Protein AF-A0A7W3XZK2-F1 (afdb_monomer_lite)

Radius of gyration: 24.58 Å; chains: 1; bounding box: 47×80×50 Å

Organism: NCBI:txid1485586

Secondary structure (DSSP, 8-state):
-------------TT-------------------------PPPP------PPBPTTSPBPPHHHHHHHHHHHHHHH-EEEEEEEEEEEETTEEEEEEEEEEEETTTTEEEEEEE--

Foldseek 3Di:
DDDDDDPPPPPDPPPPDDDDDDDDDPPDDDDDDDDDDDDDDPDPPPPPDDQDADPVRHHDDPVRSVVVVLVVLQVVFKDKDKDWDWDDDPHDIWIKIWIWMAGSVVRDIDIDIDTD

Sequence (116 aa):
MAERGAGRGTAGPVAMAMVALIAAGTVSACSPASGGTLPSAPAPVAAVPSGPVGPDGVPLGPVERLLRAADVLAGAGTSRVRTAVETASGGTRVVITGEGVFDHGAGVGELELTVP

Structure (mmCIF, N/CA/C/O backbone):
data_AF-A0A7W3XZK2-F1
#
_entry.id   AF-A0A7W3XZK2-F1
#
loop_
_atom_site.group_PDB
_atom_site.id
_atom_site.type_symbol
_atom_site.label_atom_id
_atom_site.label_alt_id
_atom_site.label_comp_id
_atom_site.label_asym_id
_atom_site.label_entity_id
_atom_site.label_seq_id
_atom_site.pdbx_PDB_ins_code
_atom_site.Cartn_x
_atom_site.Cartn_y
_atom_site.Cartn_z
_atom_site.occupancy
_atom_site.B_iso_or_equiv
_atom_site.auth_seq_id
_atom_site.auth_comp_id
_atom_site.auth_asym_id
_atom_site.auth_atom_id
_atom_site.pdbx_PDB_model_num
ATOM 1 N N . MET A 1 1 ? 12.626 51.865 -22.452 1.00 40.16 1 MET A N 1
ATOM 2 C CA . MET A 1 1 ? 12.772 51.746 -20.986 1.00 40.16 1 MET A CA 1
ATOM 3 C C . MET A 1 1 ? 12.056 50.456 -20.601 1.00 40.16 1 MET A C 1
ATOM 5 O O . MET A 1 1 ? 10.855 50.400 -20.795 1.00 40.16 1 MET A O 1
ATOM 9 N N . ALA A 1 2 ? 12.773 49.325 -20.553 1.00 45.16 2 ALA A N 1
ATOM 10 C CA . ALA A 1 2 ? 13.464 48.787 -19.360 1.00 45.16 2 ALA A CA 1
ATOM 11 C C . ALA A 1 2 ? 12.421 48.060 -18.463 1.00 45.16 2 ALA A C 1
ATOM 13 O O . ALA A 1 2 ? 11.431 48.680 -18.118 1.00 45.16 2 ALA A O 1
ATOM 14 N N . GLU A 1 3 ? 12.479 46.766 -18.118 1.00 44.34 3 GLU A N 1
ATOM 15 C CA . GLU A 1 3 ? 13.570 45.782 -18.087 1.00 44.34 3 GLU A CA 1
ATOM 16 C C . GLU A 1 3 ? 13.037 44.336 -18.221 1.00 44.34 3 GLU A C 1
ATOM 18 O O . GLU A 1 3 ? 11.942 44.008 -17.765 1.00 44.34 3 GLU A O 1
ATOM 23 N N . ARG A 1 4 ? 13.846 43.454 -18.826 1.00 46.59 4 ARG A N 1
ATOM 24 C CA . ARG A 1 4 ? 13.714 41.991 -18.741 1.00 46.59 4 ARG A CA 1
ATOM 25 C C . ARG A 1 4 ? 14.474 41.515 -17.500 1.00 46.59 4 ARG A C 1
ATOM 27 O O . ARG A 1 4 ? 15.699 41.582 -17.484 1.00 46.59 4 ARG A O 1
ATOM 34 N N . GLY A 1 5 ? 13.768 40.985 -16.505 1.00 44.56 5 GLY A N 1
ATOM 35 C CA . GLY A 1 5 ? 14.368 40.299 -15.358 1.00 44.56 5 GLY A CA 1
ATOM 36 C C . GLY A 1 5 ? 14.638 38.828 -15.670 1.00 44.56 5 GLY A C 1
ATOM 37 O O . GLY A 1 5 ? 13.764 37.981 -15.513 1.00 44.56 5 GLY A O 1
ATOM 38 N N . ALA A 1 6 ? 15.849 38.525 -16.137 1.00 48.53 6 ALA A N 1
ATOM 39 C CA . ALA A 1 6 ? 16.349 37.167 -16.312 1.00 48.53 6 ALA A CA 1
ATOM 40 C C . ALA A 1 6 ? 16.820 36.600 -14.959 1.00 48.53 6 ALA A C 1
ATOM 42 O O . ALA A 1 6 ? 17.922 36.894 -14.503 1.00 48.53 6 ALA A O 1
ATOM 43 N N . GLY A 1 7 ? 15.993 35.769 -14.323 1.00 41.78 7 GLY A N 1
ATOM 44 C CA . GLY A 1 7 ? 16.369 34.999 -13.136 1.00 41.78 7 GLY A CA 1
ATOM 45 C C . GLY A 1 7 ? 17.217 33.784 -13.508 1.00 41.78 7 GLY A C 1
ATOM 46 O O . GLY A 1 7 ? 16.703 32.677 -13.640 1.00 41.78 7 GLY A O 1
ATOM 47 N N . ARG A 1 8 ? 18.524 33.982 -13.699 1.00 48.78 8 ARG A N 1
ATOM 48 C CA . ARG A 1 8 ? 19.509 32.895 -13.793 1.00 48.78 8 ARG A CA 1
ATOM 49 C C . ARG A 1 8 ? 19.810 32.405 -12.374 1.00 48.78 8 ARG A C 1
ATOM 51 O O . ARG A 1 8 ? 20.649 32.972 -11.683 1.00 48.78 8 ARG A O 1
ATOM 58 N N . GLY A 1 9 ? 19.103 31.365 -11.937 1.00 43.78 9 GLY A N 1
ATOM 59 C CA . GLY A 1 9 ? 19.455 30.613 -10.735 1.00 43.78 9 GLY A CA 1
ATOM 60 C C . GLY A 1 9 ? 20.749 29.846 -10.982 1.00 43.78 9 GLY A C 1
ATOM 61 O O . GLY A 1 9 ? 20.745 28.783 -11.597 1.00 43.78 9 GLY A O 1
ATOM 62 N N . THR A 1 10 ? 21.871 30.416 -10.560 1.00 45.44 10 THR A N 1
ATOM 63 C CA . THR A 1 10 ? 23.168 29.745 -10.523 1.00 45.44 10 THR A CA 1
ATOM 64 C C . THR A 1 10 ? 23.113 28.630 -9.485 1.00 45.44 10 THR A C 1
ATOM 66 O O . THR A 1 10 ? 23.088 28.896 -8.284 1.00 45.44 10 THR A O 1
ATOM 69 N N . ALA A 1 11 ? 23.086 27.383 -9.956 1.00 42.88 11 ALA A N 1
ATOM 70 C CA . ALA A 1 11 ? 23.339 26.205 -9.140 1.00 42.88 11 ALA A CA 1
ATOM 71 C C . ALA A 1 11 ? 24.770 26.298 -8.586 1.00 42.88 11 ALA A C 1
ATOM 73 O O . ALA A 1 11 ? 25.748 26.103 -9.308 1.00 42.88 11 ALA A O 1
ATOM 74 N N . GLY A 1 12 ? 24.887 26.690 -7.318 1.00 33.09 12 GLY A N 1
ATOM 75 C CA . GLY A 1 12 ? 26.158 26.711 -6.606 1.00 33.09 12 GLY A CA 1
ATOM 76 C C . GLY A 1 12 ? 26.639 25.283 -6.313 1.00 33.09 12 GLY A C 1
ATOM 77 O O . GLY A 1 12 ? 25.82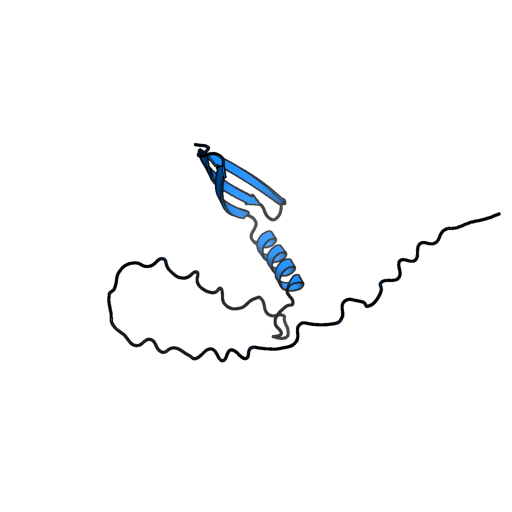2 24.441 -5.940 1.00 33.09 12 GLY A O 1
ATOM 78 N N . PRO A 1 13 ? 27.950 24.995 -6.415 1.00 43.94 13 PRO A N 1
ATOM 79 C CA . PRO A 1 13 ? 28.531 23.667 -6.195 1.00 43.94 13 PRO A CA 1
ATOM 80 C C . PRO A 1 13 ? 28.736 23.347 -4.700 1.00 43.94 13 PRO A C 1
ATOM 82 O O . PRO A 1 13 ? 29.678 22.655 -4.319 1.00 43.94 13 PRO A O 1
ATOM 85 N N . VAL A 1 14 ? 27.867 23.855 -3.822 1.00 41.56 14 VAL A N 1
ATOM 86 C CA . VAL A 1 14 ? 28.029 23.771 -2.361 1.00 41.56 14 VAL A CA 1
ATOM 87 C C . VAL A 1 14 ? 27.203 22.617 -1.795 1.00 41.56 14 VAL A C 1
ATOM 89 O O . VAL A 1 14 ? 26.284 22.808 -1.012 1.00 41.56 14 VAL A O 1
ATOM 92 N N . ALA A 1 15 ? 27.508 21.400 -2.224 1.00 40.28 15 ALA A N 1
ATOM 93 C CA . ALA A 1 15 ? 27.153 20.187 -1.482 1.00 40.28 15 ALA A CA 1
ATOM 94 C C . ALA A 1 15 ? 28.139 19.060 -1.819 1.00 40.28 15 ALA A C 1
ATOM 96 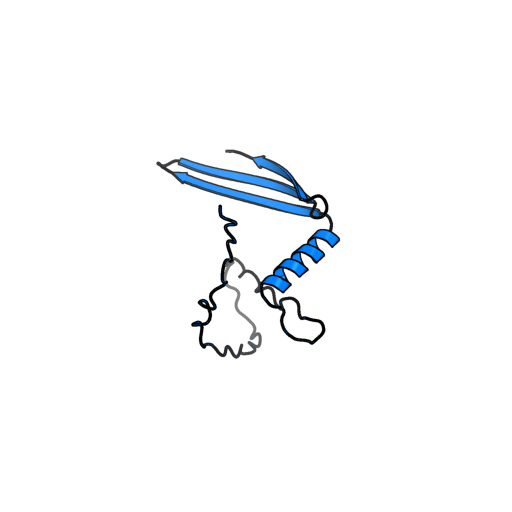O O . ALA A 1 15 ? 27.771 17.899 -1.962 1.00 40.28 15 ALA A O 1
ATOM 97 N N . MET A 1 16 ? 29.411 19.420 -1.995 1.00 40.94 16 MET A N 1
ATOM 98 C CA . MET A 1 16 ? 30.512 18.474 -2.092 1.00 40.94 16 MET A CA 1
ATOM 99 C C . MET A 1 16 ? 31.359 18.622 -0.828 1.00 40.94 16 MET A C 1
ATOM 101 O O . MET A 1 16 ? 32.267 19.443 -0.797 1.00 40.94 16 MET A O 1
ATOM 105 N N . ALA A 1 17 ? 31.017 17.895 0.237 1.00 40.72 17 ALA A N 1
ATOM 106 C CA . ALA A 1 17 ? 31.943 17.517 1.310 1.00 40.72 17 ALA A CA 1
ATOM 107 C C . ALA A 1 17 ? 31.227 16.698 2.391 1.00 40.72 17 ALA A C 1
ATOM 109 O O . ALA A 1 17 ? 30.127 17.044 2.804 1.00 40.72 17 ALA A O 1
ATOM 110 N N . MET A 1 18 ? 31.942 15.695 2.908 1.00 40.53 18 MET A N 1
ATOM 111 C CA . MET A 1 18 ? 31.689 14.955 4.152 1.00 40.53 18 MET A CA 1
ATOM 112 C C . MET A 1 18 ? 30.573 13.903 4.135 1.00 40.53 18 MET A C 1
ATOM 114 O O . MET A 1 18 ? 29.514 14.122 4.700 1.00 40.53 18 MET A O 1
ATOM 118 N N . VAL A 1 19 ? 30.889 12.697 3.645 1.00 40.84 19 VAL A N 1
ATOM 119 C CA . VAL A 1 19 ? 30.950 11.515 4.533 1.00 40.84 19 VAL A CA 1
ATOM 120 C C . VAL A 1 19 ? 32.115 10.645 4.062 1.00 40.84 19 VAL A C 1
ATOM 122 O O . VAL A 1 19 ? 32.002 9.837 3.142 1.00 40.84 19 VAL A O 1
ATOM 125 N N . ALA A 1 20 ? 33.272 10.884 4.670 1.00 41.25 20 ALA A N 1
ATOM 126 C CA . ALA A 1 20 ? 34.429 10.022 4.563 1.00 41.25 20 ALA A CA 1
ATOM 127 C C . ALA A 1 20 ? 34.288 8.865 5.563 1.00 41.25 20 ALA A C 1
ATOM 129 O O . ALA A 1 20 ? 34.122 9.110 6.750 1.00 41.25 20 ALA A O 1
ATOM 130 N N . LEU A 1 21 ? 34.449 7.650 5.032 1.00 47.00 21 LEU A N 1
ATOM 131 C CA . LEU A 1 21 ? 35.203 6.531 5.607 1.00 47.00 21 LEU A CA 1
ATOM 132 C C . LEU A 1 21 ? 34.698 5.855 6.903 1.00 47.00 21 LEU A C 1
ATOM 134 O O . LEU A 1 21 ? 34.326 6.493 7.877 1.00 47.00 21 LEU A O 1
ATOM 138 N N . ILE A 1 22 ? 34.910 4.529 6.918 1.00 49.91 22 ILE A N 1
ATOM 139 C CA . ILE A 1 22 ? 34.743 3.532 7.996 1.00 49.91 22 ILE A CA 1
ATOM 140 C C . ILE A 1 22 ? 33.340 2.885 7.937 1.00 49.91 22 ILE A C 1
ATOM 142 O O . ILE A 1 22 ? 32.337 3.530 8.184 1.00 49.91 22 ILE A O 1
ATOM 146 N N . ALA A 1 23 ? 33.168 1.621 7.544 1.00 42.41 23 ALA A N 1
ATOM 147 C CA . ALA A 1 23 ? 33.899 0.455 8.020 1.00 42.41 23 ALA A CA 1
ATOM 148 C C . ALA A 1 23 ? 34.085 -0.619 6.934 1.00 42.41 23 ALA A C 1
ATOM 150 O O . ALA A 1 23 ? 33.146 -1.011 6.242 1.00 42.41 23 ALA A O 1
ATOM 151 N N . ALA A 1 24 ? 35.303 -1.156 6.860 1.00 50.06 24 ALA A N 1
ATOM 152 C CA . ALA A 1 24 ? 35.549 -2.480 6.314 1.00 50.06 24 ALA A CA 1
ATOM 153 C C . ALA A 1 24 ? 34.839 -3.510 7.209 1.00 50.06 24 ALA A C 1
ATOM 155 O O . ALA A 1 24 ? 35.315 -3.838 8.293 1.00 50.06 24 ALA A O 1
ATOM 156 N N . GLY A 1 25 ? 33.676 -3.985 6.773 1.00 44.25 25 GLY A N 1
ATOM 157 C CA . GLY A 1 25 ? 33.011 -5.141 7.358 1.00 44.25 25 GLY 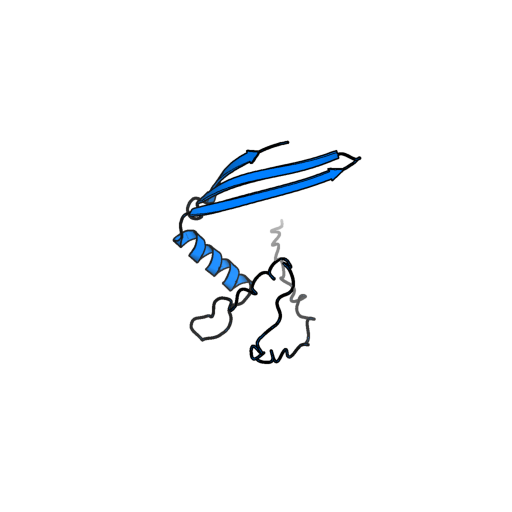A CA 1
ATOM 158 C C . GLY A 1 25 ? 33.390 -6.388 6.574 1.00 44.25 25 GLY A C 1
ATOM 159 O O . GLY A 1 25 ? 32.674 -6.772 5.655 1.00 44.25 25 GLY A O 1
ATOM 160 N N . THR A 1 26 ? 34.510 -7.030 6.910 1.00 53.03 26 THR A N 1
ATOM 161 C CA . THR A 1 26 ? 34.726 -8.428 6.518 1.00 53.03 26 THR A CA 1
ATOM 162 C C . THR A 1 26 ? 33.716 -9.268 7.287 1.00 53.03 26 THR A C 1
ATOM 164 O O . THR A 1 26 ? 33.942 -9.610 8.448 1.00 53.03 26 THR A O 1
ATOM 167 N N . VAL A 1 27 ? 32.565 -9.550 6.674 1.00 54.78 27 VAL A N 1
ATOM 168 C CA . VAL A 1 27 ? 31.590 -10.486 7.236 1.00 54.78 27 VAL A CA 1
ATOM 169 C C . VAL A 1 27 ? 32.166 -11.892 7.163 1.00 54.78 27 VAL A C 1
ATOM 171 O O . VAL A 1 27 ? 32.134 -12.580 6.147 1.00 54.78 27 VAL A O 1
ATOM 174 N N . SER A 1 28 ? 32.764 -12.241 8.297 1.00 58.66 28 SER A N 1
ATOM 175 C CA . SER A 1 28 ? 33.121 -13.569 8.761 1.00 58.66 28 SER A CA 1
ATOM 176 C C . SER A 1 28 ? 32.033 -14.583 8.404 1.00 58.66 28 SER A C 1
ATOM 178 O O . SER A 1 28 ? 30.875 -14.439 8.801 1.00 58.66 28 SER A O 1
ATOM 180 N N . ALA A 1 29 ? 32.413 -15.609 7.646 1.00 49.34 29 ALA A N 1
ATOM 181 C CA . ALA A 1 29 ? 31.590 -16.778 7.398 1.00 49.34 29 ALA A CA 1
ATOM 182 C C . ALA A 1 29 ? 31.389 -17.534 8.723 1.00 49.34 29 ALA A C 1
ATOM 184 O O . ALA A 1 29 ? 32.290 -18.224 9.197 1.00 49.34 29 ALA A O 1
ATOM 185 N N . CYS A 1 30 ? 30.216 -17.397 9.343 1.00 48.81 30 CYS A N 1
ATOM 186 C CA . CYS A 1 30 ? 29.837 -18.255 10.460 1.00 48.81 30 CYS A CA 1
ATOM 187 C C . CYS A 1 30 ? 29.398 -19.620 9.923 1.00 48.81 30 CYS A C 1
ATOM 189 O O . CYS A 1 30 ? 28.299 -19.776 9.391 1.00 48.81 30 CYS A O 1
ATOM 191 N N . SER A 1 31 ? 30.268 -20.613 10.090 1.00 57.97 31 SER A N 1
ATOM 192 C CA . S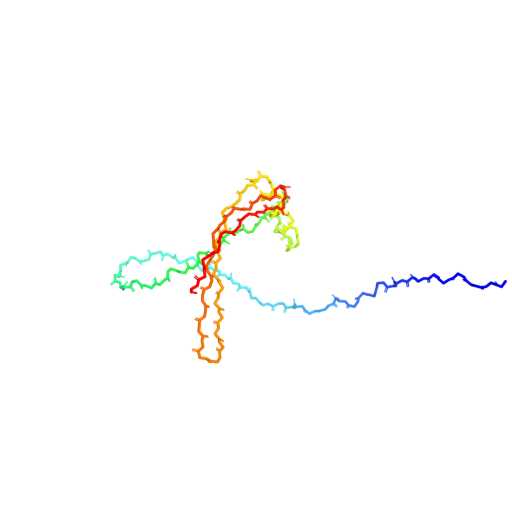ER A 1 31 ? 29.918 -22.032 10.056 1.00 57.97 31 SER A CA 1
ATOM 193 C C . SER A 1 31 ? 28.807 -22.326 11.076 1.00 57.97 31 SER A C 1
ATOM 195 O O . SER A 1 31 ? 28.935 -21.902 12.228 1.00 57.97 31 SER A O 1
ATOM 197 N N . PRO A 1 32 ? 27.741 -23.071 10.730 1.00 57.47 32 PRO A N 1
ATOM 198 C CA . PRO A 1 32 ? 26.777 -23.513 11.727 1.00 57.47 32 PRO A CA 1
ATOM 199 C C . PRO A 1 32 ? 27.380 -24.673 12.529 1.00 57.47 32 PRO A C 1
ATOM 201 O O . PRO A 1 32 ? 27.472 -25.800 12.046 1.00 57.47 32 PRO A O 1
ATOM 204 N N . ALA A 1 33 ? 27.807 -24.391 13.761 1.00 50.50 33 ALA A N 1
ATOM 205 C CA . ALA A 1 33 ? 28.027 -25.417 14.772 1.00 50.50 33 ALA A CA 1
ATOM 206 C C . ALA A 1 33 ? 26.689 -25.728 15.459 1.00 50.50 33 ALA A C 1
ATOM 208 O O . ALA A 1 33 ? 25.993 -24.845 15.957 1.00 50.50 33 ALA A O 1
ATOM 209 N N . SER A 1 34 ? 26.327 -27.002 15.417 1.00 52.78 34 SER A N 1
ATOM 210 C CA . SER A 1 34 ? 25.080 -27.595 15.880 1.00 52.78 34 SER A CA 1
ATOM 211 C C . SER A 1 34 ? 24.849 -27.478 17.394 1.00 52.78 34 SER A C 1
ATOM 213 O O . SER A 1 34 ? 25.768 -27.695 18.177 1.00 52.78 34 SER A O 1
ATOM 215 N N . GLY A 1 35 ? 23.578 -27.329 17.786 1.00 48.28 35 GLY A N 1
ATOM 216 C CA . GLY A 1 35 ? 23.038 -27.922 19.018 1.00 48.28 35 GLY A CA 1
ATOM 217 C C . GLY A 1 35 ? 22.779 -26.969 20.189 1.00 48.28 35 GLY A C 1
ATOM 218 O O . GLY A 1 35 ? 23.689 -26.621 20.931 1.00 48.28 35 GLY A O 1
ATOM 219 N N . GLY A 1 36 ? 21.503 -26.648 20.424 1.00 40.22 36 GLY A N 1
ATOM 220 C CA . GLY A 1 36 ? 21.041 -26.045 21.678 1.00 40.22 36 GLY A CA 1
ATOM 221 C C . GLY A 1 36 ? 19.640 -25.448 21.562 1.00 40.22 36 GLY A C 1
ATOM 222 O O . GLY A 1 36 ? 19.478 -24.323 21.106 1.00 40.22 36 GLY A O 1
ATOM 223 N N . THR A 1 37 ? 18.613 -26.198 21.960 1.00 54.38 37 THR A N 1
ATOM 224 C CA . THR A 1 37 ? 17.222 -25.727 22.052 1.00 54.38 37 THR A CA 1
ATOM 225 C C . THR A 1 37 ? 17.049 -24.756 23.221 1.00 54.38 37 THR A C 1
ATOM 227 O O . THR A 1 37 ? 17.108 -25.176 24.375 1.00 54.38 37 THR A O 1
ATOM 230 N N . LEU A 1 38 ? 16.776 -23.483 22.923 1.00 49.38 38 LEU A N 1
ATOM 231 C CA . LEU A 1 38 ? 16.274 -22.481 23.871 1.00 49.38 38 LEU A CA 1
ATOM 232 C C . LEU A 1 38 ? 15.145 -21.648 23.218 1.00 49.38 38 LEU A C 1
ATOM 234 O O . LEU A 1 38 ? 15.060 -21.590 21.990 1.00 49.38 38 LEU A O 1
ATOM 238 N N . PRO A 1 39 ? 14.223 -21.082 24.020 1.00 53.38 39 PRO A N 1
ATOM 239 C CA . PRO A 1 39 ? 12.867 -20.749 23.585 1.00 53.38 39 PRO A CA 1
ATOM 240 C C . PRO A 1 39 ? 12.758 -19.468 22.741 1.00 53.38 39 PRO A C 1
ATOM 242 O O . PRO A 1 39 ? 13.276 -18.420 23.106 1.00 53.38 39 PRO A O 1
ATOM 245 N N . SER A 1 40 ? 12.012 -19.591 21.635 1.00 58.56 40 SER A N 1
ATOM 246 C CA . SER A 1 40 ? 11.207 -18.578 20.925 1.00 58.56 40 SER A CA 1
ATOM 247 C C . SER A 1 40 ? 11.536 -17.094 21.197 1.00 58.56 40 SER A C 1
ATOM 249 O O . SER A 1 40 ? 10.755 -16.382 21.832 1.00 58.56 40 SER A O 1
ATOM 251 N N . ALA A 1 41 ? 12.641 -16.601 20.639 1.00 60.44 41 ALA A N 1
ATOM 252 C CA . ALA A 1 41 ? 12.841 -15.171 20.387 1.00 60.44 41 ALA A CA 1
ATOM 253 C C . ALA A 1 41 ? 12.254 -14.799 19.006 1.00 60.44 41 ALA A C 1
ATOM 255 O O . ALA A 1 41 ? 12.311 -15.632 18.095 1.00 60.44 41 ALA A O 1
ATOM 256 N N . PRO A 1 42 ? 11.689 -13.587 18.812 1.00 55.22 42 PRO A N 1
ATOM 257 C CA . PRO A 1 42 ? 11.195 -13.161 17.505 1.00 55.22 42 PRO A CA 1
ATOM 258 C C . PRO A 1 42 ? 12.345 -13.182 16.493 1.00 55.22 42 PRO A C 1
ATOM 260 O O . PRO A 1 42 ? 13.432 -12.667 16.759 1.00 55.22 42 PRO A O 1
ATOM 263 N N . ALA A 1 43 ? 12.108 -13.832 15.352 1.00 53.59 43 ALA A N 1
ATOM 264 C CA . ALA A 1 43 ? 13.109 -14.016 14.311 1.00 53.59 43 ALA A CA 1
ATOM 265 C C . ALA A 1 43 ? 13.700 -12.660 13.875 1.00 53.59 43 ALA A C 1
ATOM 267 O O . ALA A 1 43 ? 12.936 -11.713 13.661 1.00 53.59 43 ALA A O 1
ATOM 268 N N . PRO A 1 44 ? 15.032 -12.539 13.717 1.00 48.97 44 PRO A N 1
ATOM 269 C CA . PRO A 1 44 ? 15.610 -11.348 13.118 1.00 48.97 44 PRO A CA 1
ATOM 270 C C . PRO A 1 44 ? 15.055 -11.216 11.698 1.00 48.97 44 PRO A C 1
ATOM 272 O O . PRO A 1 44 ? 15.068 -12.183 10.932 1.00 48.97 44 PRO A O 1
ATOM 275 N N . VAL A 1 45 ? 14.554 -10.026 11.354 1.00 54.22 45 VAL A N 1
ATOM 276 C CA . VAL A 1 45 ? 14.234 -9.660 9.968 1.00 54.22 45 VAL A CA 1
ATOM 277 C C . VAL A 1 45 ? 15.446 -10.017 9.119 1.00 54.22 45 VAL A C 1
ATOM 279 O O . VAL A 1 45 ? 16.529 -9.461 9.314 1.00 54.22 45 VAL A O 1
ATOM 282 N N . ALA A 1 46 ? 15.278 -11.007 8.243 1.00 48.94 46 ALA A N 1
ATOM 283 C CA . ALA A 1 46 ? 16.325 -11.448 7.343 1.00 48.94 46 ALA A CA 1
ATOM 284 C C . ALA A 1 46 ? 16.839 -10.221 6.586 1.00 48.94 46 ALA A C 1
ATOM 286 O O . ALA A 1 46 ? 16.063 -9.520 5.933 1.00 48.94 46 ALA A O 1
ATOM 287 N N . ALA A 1 47 ? 18.136 -9.937 6.711 1.00 51.69 47 ALA A N 1
ATOM 288 C CA . ALA A 1 47 ? 18.788 -8.936 5.888 1.00 51.69 47 ALA A CA 1
ATOM 289 C C . ALA A 1 47 ? 18.539 -9.328 4.429 1.00 51.69 47 ALA A C 1
ATOM 291 O O . ALA A 1 47 ? 19.031 -10.366 3.993 1.00 51.69 47 ALA A O 1
ATOM 292 N N . VAL A 1 48 ? 17.729 -8.548 3.709 1.00 54.09 48 VAL A N 1
ATOM 293 C CA . VAL A 1 48 ? 17.456 -8.778 2.287 1.00 54.09 48 VAL A CA 1
ATOM 294 C C . VAL A 1 48 ? 18.797 -8.648 1.563 1.00 54.09 48 VAL A C 1
ATOM 296 O O . VAL A 1 48 ? 19.345 -7.540 1.529 1.00 54.09 48 VAL A O 1
ATOM 299 N N . PRO A 1 49 ? 19.393 -9.739 1.047 1.00 54.84 49 PRO A N 1
ATOM 300 C CA . PRO A 1 49 ? 20.696 -9.635 0.431 1.00 54.84 49 PRO A CA 1
ATOM 301 C C . PRO A 1 49 ? 20.541 -9.143 -1.008 1.00 54.84 49 PRO A C 1
ATOM 303 O O . PRO A 1 49 ? 19.627 -9.536 -1.730 1.00 54.84 49 PRO A O 1
ATOM 306 N N . SER A 1 50 ? 21.506 -8.311 -1.396 1.00 62.09 50 SER A N 1
ATOM 307 C CA . SER A 1 50 ? 21.814 -7.862 -2.756 1.00 62.09 50 SER A CA 1
ATOM 308 C C . SER A 1 50 ? 20.765 -6.962 -3.410 1.00 62.09 50 SER A C 1
ATOM 310 O O . SER A 1 50 ? 19.857 -7.397 -4.113 1.00 62.09 50 SER A O 1
ATOM 312 N N . GLY A 1 51 ? 20.963 -5.651 -3.228 1.00 64.88 51 GLY A N 1
ATOM 313 C CA . GLY A 1 51 ? 20.322 -4.637 -4.061 1.00 64.88 51 GLY A CA 1
ATOM 314 C C . GLY A 1 51 ? 20.644 -4.852 -5.547 1.00 64.88 51 GLY A C 1
ATOM 315 O O . GLY A 1 51 ? 21.642 -5.498 -5.879 1.00 64.88 51 GLY A O 1
ATOM 316 N N . PRO A 1 52 ? 19.810 -4.327 -6.456 1.00 69.12 52 PRO A N 1
ATOM 317 C CA . PRO A 1 52 ? 19.965 -4.602 -7.870 1.00 69.12 52 PRO A CA 1
ATOM 318 C C . PRO A 1 52 ? 21.325 -4.117 -8.375 1.00 69.12 52 PRO A C 1
ATOM 320 O O . PRO A 1 52 ? 21.767 -3.004 -8.080 1.00 69.12 52 PRO A O 1
ATOM 323 N N . VAL A 1 53 ? 21.979 -4.989 -9.135 1.00 74.56 53 VAL A N 1
ATOM 324 C CA . VAL A 1 53 ? 23.261 -4.723 -9.779 1.00 74.56 53 VAL A CA 1
ATOM 325 C C . VAL A 1 53 ? 22.984 -4.216 -11.194 1.00 74.56 53 VAL A C 1
ATOM 327 O O . VAL A 1 53 ? 22.042 -4.661 -11.865 1.00 74.56 53 VAL A O 1
ATOM 330 N N . GLY A 1 54 ? 23.746 -3.212 -11.617 1.00 77.12 54 GLY A N 1
ATOM 331 C CA . GLY A 1 54 ? 23.711 -2.712 -12.982 1.00 77.12 54 GLY A CA 1
ATOM 332 C C . GLY A 1 54 ? 24.186 -3.771 -13.985 1.00 77.12 54 GLY A C 1
ATOM 333 O O . GLY A 1 54 ? 24.735 -4.801 -13.590 1.00 77.12 54 GLY A O 1
ATOM 334 N N . PRO A 1 55 ? 24.001 -3.530 -15.290 1.00 74.75 55 PRO A N 1
ATOM 335 C CA . PRO A 1 55 ? 24.480 -4.445 -16.331 1.00 74.75 55 PRO A CA 1
ATOM 336 C C . PRO A 1 55 ? 26.001 -4.674 -16.265 1.00 74.75 55 PRO A C 1
ATOM 338 O O . PRO A 1 55 ? 26.474 -5.738 -16.648 1.00 74.75 55 PRO A O 1
ATOM 341 N N . ASP A 1 56 ? 26.745 -3.720 -15.699 1.00 79.56 56 ASP A N 1
ATOM 342 C CA . ASP A 1 56 ? 28.208 -3.746 -15.593 1.00 79.56 56 ASP A CA 1
ATOM 343 C C . ASP A 1 56 ? 28.727 -4.404 -14.303 1.00 79.56 56 ASP A C 1
ATOM 345 O O . ASP A 1 56 ? 29.904 -4.289 -13.965 1.00 79.56 56 ASP A O 1
ATOM 349 N N . GLY A 1 57 ? 27.858 -5.047 -13.516 1.00 79.44 57 GLY A N 1
ATOM 350 C CA . GLY A 1 57 ? 28.257 -5.651 -12.239 1.00 79.44 57 GLY A CA 1
ATOM 351 C C . GLY A 1 57 ? 28.456 -4.642 -11.097 1.00 79.44 57 GLY A C 1
ATOM 352 O O . GLY A 1 57 ? 28.753 -5.035 -9.969 1.00 79.44 57 GLY A O 1
ATOM 353 N N . VAL A 1 58 ? 28.263 -3.347 -11.361 1.00 81.75 58 VAL A N 1
ATOM 354 C CA . VAL A 1 58 ? 28.378 -2.273 -10.367 1.00 81.75 58 VAL A CA 1
ATOM 355 C C . VAL A 1 58 ? 27.064 -2.132 -9.585 1.00 81.75 58 VAL A C 1
ATOM 357 O O . VAL A 1 58 ? 25.988 -2.138 -10.194 1.00 81.75 58 VAL A O 1
ATOM 360 N N . PRO A 1 59 ? 27.102 -1.998 -8.245 1.00 82.44 59 PRO A N 1
ATOM 361 C CA . PRO A 1 59 ? 25.910 -1.719 -7.454 1.00 82.44 59 PRO A CA 1
ATOM 362 C C . PRO A 1 59 ? 25.239 -0.420 -7.897 1.00 82.44 59 PRO A C 1
ATOM 364 O O . PRO A 1 59 ? 25.895 0.615 -7.997 1.00 82.44 59 PRO A O 1
ATOM 367 N N .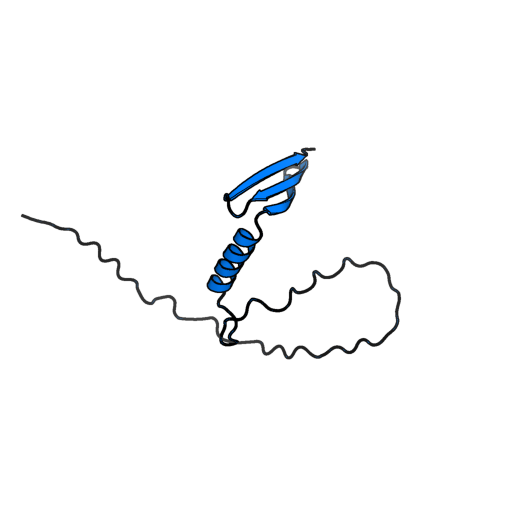 LEU A 1 60 ? 23.924 -0.461 -8.104 1.00 85.81 60 LEU A N 1
ATOM 368 C CA . LEU A 1 60 ? 23.170 0.736 -8.463 1.00 85.81 60 LEU A CA 1
ATOM 369 C C . LEU A 1 60 ? 23.173 1.764 -7.328 1.00 85.81 60 LEU A C 1
ATOM 371 O O . LEU A 1 60 ? 23.101 1.407 -6.140 1.00 85.81 60 LEU A O 1
ATOM 375 N N . GLY A 1 61 ? 23.186 3.042 -7.704 1.00 89.81 61 GLY A N 1
ATOM 376 C CA . GLY A 1 61 ? 23.020 4.155 -6.777 1.00 89.81 61 GLY A CA 1
ATOM 377 C C . GLY A 1 61 ? 21.636 4.140 -6.106 1.00 89.81 61 GLY A C 1
ATOM 378 O O . GLY A 1 61 ? 20.698 3.539 -6.627 1.00 89.81 61 GLY A O 1
ATOM 379 N N . PRO A 1 62 ? 21.446 4.802 -4.948 1.00 88.31 62 PRO A N 1
ATOM 380 C CA . PRO A 1 62 ? 20.177 4.764 -4.210 1.00 88.31 62 PRO A CA 1
ATOM 381 C C . PRO A 1 62 ? 18.951 5.172 -5.041 1.00 88.31 62 PRO A C 1
ATOM 383 O O . PRO A 1 62 ? 17.906 4.533 -4.944 1.00 88.31 62 PRO A O 1
ATOM 386 N N . VAL A 1 63 ? 19.097 6.200 -5.882 1.00 92.88 63 VAL A N 1
ATOM 387 C CA . VAL A 1 63 ? 18.027 6.688 -6.766 1.00 92.88 63 VAL A CA 1
ATOM 388 C C . VAL A 1 63 ? 17.707 5.667 -7.857 1.00 92.88 63 VAL A C 1
ATOM 390 O O . VAL A 1 63 ? 16.547 5.334 -8.064 1.00 92.88 63 VAL A O 1
ATOM 393 N N . GLU A 1 64 ? 18.726 5.108 -8.508 1.00 90.31 64 GLU A N 1
ATOM 394 C CA . GLU A 1 64 ? 18.562 4.083 -9.546 1.00 90.31 64 GLU A CA 1
ATOM 395 C C . GLU A 1 64 ? 17.902 2.816 -8.994 1.00 90.31 64 GLU A C 1
ATOM 397 O O . GLU A 1 64 ? 17.064 2.207 -9.657 1.00 90.31 64 GLU A O 1
ATOM 402 N N . ARG A 1 65 ? 18.228 2.438 -7.750 1.00 91.19 65 ARG A N 1
ATOM 403 C CA . ARG A 1 65 ? 17.561 1.329 -7.058 1.00 91.19 65 ARG A CA 1
ATOM 404 C C . ARG A 1 65 ? 16.077 1.602 -6.840 1.00 91.19 65 ARG A C 1
ATOM 406 O O . ARG A 1 65 ? 15.277 0.695 -7.046 1.00 91.19 65 ARG A O 1
ATOM 413 N N . LEU A 1 66 ? 15.714 2.822 -6.437 1.00 92.31 66 LEU A N 1
ATOM 414 C CA . LEU A 1 66 ? 14.316 3.203 -6.231 1.00 92.31 66 LEU A CA 1
ATOM 415 C C . LEU A 1 66 ? 13.533 3.198 -7.548 1.00 92.31 66 LEU A C 1
ATOM 417 O O . LEU A 1 66 ? 12.446 2.632 -7.603 1.00 92.31 66 LEU A O 1
ATOM 421 N N . LEU A 1 67 ? 14.103 3.774 -8.609 1.00 93.31 67 LEU A N 1
ATOM 422 C CA . LEU A 1 67 ? 13.475 3.800 -9.931 1.00 93.31 67 LEU A CA 1
ATOM 423 C C . LEU A 1 67 ? 13.277 2.384 -10.482 1.00 93.31 67 LEU A C 1
ATOM 425 O O . LEU A 1 67 ? 12.171 2.031 -10.873 1.00 93.31 67 LEU A O 1
ATOM 429 N N . ARG A 1 68 ? 14.300 1.525 -10.396 1.00 91.94 68 ARG A N 1
ATOM 430 C CA . ARG A 1 68 ? 14.170 0.120 -10.803 1.00 91.94 68 ARG A CA 1
ATOM 431 C C . ARG A 1 68 ? 13.122 -0.625 -9.977 1.00 91.94 68 ARG A C 1
ATOM 433 O O . ARG A 1 68 ? 12.409 -1.464 -10.517 1.00 91.94 68 ARG A O 1
ATOM 440 N N . ALA A 1 69 ? 13.030 -0.359 -8.675 1.00 92.25 69 ALA A N 1
ATOM 441 C CA . ALA A 1 69 ? 11.987 -0.955 -7.848 1.00 92.25 69 ALA A CA 1
ATOM 442 C C . ALA A 1 69 ? 10.590 -0.512 -8.308 1.00 92.25 69 ALA A C 1
ATOM 444 O O . ALA A 1 69 ? 9.694 -1.348 -8.376 1.00 92.25 69 ALA A O 1
ATOM 445 N N . ALA A 1 70 ? 10.415 0.759 -8.681 1.00 92.31 70 ALA A N 1
ATOM 446 C CA . ALA A 1 70 ? 9.161 1.249 -9.247 1.00 92.31 70 ALA A CA 1
ATOM 447 C C . ALA A 1 70 ? 8.808 0.532 -10.562 1.00 92.31 70 ALA A C 1
ATOM 449 O O . ALA A 1 70 ? 7.679 0.064 -10.695 1.00 92.31 70 ALA A O 1
ATOM 450 N N . ASP A 1 71 ? 9.772 0.352 -11.472 1.00 94.12 71 ASP A N 1
ATOM 451 C CA . ASP A 1 71 ? 9.562 -0.387 -12.728 1.00 94.12 71 ASP A CA 1
ATOM 452 C C . ASP A 1 71 ? 9.138 -1.843 -12.475 1.00 94.12 71 ASP A C 1
ATOM 454 O O . ASP A 1 71 ? 8.205 -2.354 -13.096 1.00 94.12 71 ASP A O 1
ATOM 458 N N . VAL A 1 72 ? 9.800 -2.517 -11.527 1.00 94.94 72 VAL A N 1
ATOM 459 C CA . VAL A 1 72 ? 9.474 -3.900 -11.143 1.00 94.94 72 VAL A CA 1
ATOM 460 C C . VAL A 1 72 ? 8.070 -3.992 -10.547 1.00 94.94 72 VAL A C 1
ATOM 462 O O . VAL A 1 72 ? 7.318 -4.899 -10.898 1.00 94.94 72 VAL A O 1
ATOM 465 N N . LEU A 1 73 ? 7.700 -3.064 -9.663 1.00 94.62 73 LEU A N 1
ATOM 466 C CA . LEU A 1 73 ? 6.381 -3.049 -9.031 1.00 94.62 73 LEU A CA 1
ATOM 467 C C . LEU A 1 73 ? 5.271 -2.746 -10.044 1.00 94.62 73 LEU A C 1
ATOM 469 O O . LEU A 1 73 ? 4.247 -3.424 -10.029 1.00 94.62 73 LEU A O 1
ATOM 473 N N . ALA A 1 74 ? 5.494 -1.804 -10.963 1.00 94.88 74 ALA A N 1
ATOM 474 C CA . ALA A 1 74 ? 4.567 -1.522 -12.056 1.00 94.88 74 ALA A CA 1
ATOM 475 C C . ALA A 1 74 ? 4.366 -2.752 -12.960 1.00 94.88 74 ALA A C 1
ATOM 477 O O . ALA A 1 74 ? 3.234 -3.081 -13.309 1.00 94.88 74 ALA A O 1
ATOM 478 N N . GLY A 1 75 ? 5.442 -3.484 -13.274 1.00 94.31 75 GLY A N 1
ATOM 479 C CA . GLY A 1 75 ? 5.368 -4.741 -14.025 1.00 94.31 75 GLY A CA 1
ATOM 480 C C . GLY A 1 75 ? 4.680 -5.887 -13.269 1.00 94.31 75 GLY A C 1
ATOM 481 O O . GLY A 1 75 ? 4.078 -6.756 -13.897 1.00 94.31 75 GLY A O 1
ATOM 482 N N . ALA A 1 76 ? 4.735 -5.892 -11.934 1.00 94.81 76 ALA A N 1
ATOM 483 C CA . ALA A 1 76 ? 4.058 -6.880 -11.092 1.00 94.81 76 ALA A CA 1
ATOM 484 C C . ALA A 1 76 ? 2.536 -6.645 -10.970 1.00 94.81 76 ALA A C 1
ATOM 486 O O . ALA A 1 76 ? 1.808 -7.551 -10.561 1.00 94.81 76 ALA A O 1
ATOM 487 N N . GLY A 1 77 ? 2.044 -5.457 -11.334 1.00 95.62 77 GLY A N 1
ATOM 488 C CA . GLY A 1 77 ? 0.622 -5.117 -11.339 1.00 95.62 77 GLY A CA 1
ATOM 489 C C . GLY A 1 77 ? 0.104 -4.742 -9.954 1.00 95.62 77 GLY A C 1
ATOM 490 O O . GLY A 1 77 ? 0.031 -3.563 -9.628 1.00 95.62 77 GLY A O 1
ATOM 491 N N . THR A 1 78 ? -0.249 -5.724 -9.123 1.00 96.44 78 THR A N 1
ATOM 492 C CA . THR A 1 78 ? -0.919 -5.472 -7.832 1.00 96.44 78 THR A CA 1
ATOM 493 C C . THR A 1 78 ? -0.180 -6.070 -6.641 1.00 96.44 78 THR A C 1
ATOM 495 O O . THR A 1 78 ? 0.366 -7.169 -6.740 1.00 96.44 78 THR A O 1
ATOM 498 N N . SER A 1 79 ? -0.248 -5.416 -5.482 1.00 96.50 79 SER A N 1
ATOM 499 C CA . SER A 1 79 ? 0.256 -5.936 -4.206 1.00 96.50 79 SER A CA 1
ATOM 500 C C . SER A 1 79 ? -0.801 -5.899 -3.104 1.00 96.50 79 SER A C 1
ATOM 502 O O . SER A 1 79 ? -1.704 -5.067 -3.111 1.00 96.50 79 SER A O 1
ATOM 504 N N . ARG A 1 80 ? -0.686 -6.816 -2.135 1.00 97.38 80 ARG A N 1
ATOM 505 C CA . ARG A 1 80 ? -1.466 -6.757 -0.892 1.00 97.38 80 ARG A CA 1
ATOM 506 C C . ARG A 1 80 ? -0.804 -5.803 0.092 1.00 97.38 80 ARG A C 1
ATOM 508 O O . ARG A 1 80 ? 0.414 -5.836 0.261 1.00 97.38 80 ARG A O 1
ATOM 515 N N . VAL A 1 81 ? -1.621 -5.026 0.788 1.00 96.44 81 VAL A N 1
ATOM 516 C CA . VAL A 1 81 ? -1.201 -4.032 1.774 1.00 96.44 81 VAL A CA 1
ATOM 517 C C . VAL A 1 81 ? -1.793 -4.394 3.130 1.00 96.44 81 VAL A C 1
ATOM 519 O O . VAL A 1 81 ? -2.952 -4.789 3.226 1.00 96.44 81 VAL A O 1
ATOM 522 N N . ARG A 1 82 ? -0.985 -4.264 4.183 1.00 96.88 82 ARG A N 1
ATOM 523 C CA . ARG A 1 82 ? -1.410 -4.373 5.582 1.00 96.88 82 ARG A CA 1
ATOM 524 C C . ARG A 1 82 ? -0.854 -3.192 6.356 1.00 96.88 82 ARG A C 1
ATOM 526 O O . ARG A 1 82 ? 0.324 -2.870 6.205 1.00 96.88 82 ARG A O 1
ATOM 533 N N . THR A 1 83 ? -1.679 -2.563 7.178 1.00 95.44 83 THR A N 1
ATOM 534 C CA . THR A 1 83 ? -1.309 -1.396 7.977 1.00 95.44 83 THR A CA 1
ATOM 535 C C . THR A 1 83 ? -1.777 -1.555 9.417 1.00 95.44 83 THR A C 1
ATOM 537 O O . THR A 1 83 ? -2.785 -2.194 9.711 1.00 95.44 83 THR A O 1
ATOM 540 N N . ALA A 1 84 ? -1.017 -0.959 10.327 1.00 95.25 84 ALA A N 1
ATOM 541 C CA . ALA A 1 84 ? -1.420 -0.756 11.705 1.00 95.25 84 ALA A CA 1
ATOM 542 C C . ALA A 1 84 ? -0.918 0.622 12.131 1.00 95.25 84 ALA A C 1
ATOM 544 O O . ALA A 1 84 ? 0.267 0.927 11.983 1.00 95.25 84 ALA A O 1
ATOM 545 N N . VAL A 1 85 ? -1.821 1.457 12.627 1.00 94.56 85 VAL A N 1
ATOM 546 C CA . VAL A 1 85 ? -1.503 2.768 13.182 1.00 94.56 85 VAL A CA 1
ATOM 547 C C . VAL A 1 85 ? -1.894 2.748 14.642 1.00 94.56 85 VAL A C 1
ATOM 549 O O . VAL A 1 85 ? -3.058 2.552 14.985 1.00 94.56 85 VAL A O 1
ATOM 552 N N . GLU A 1 86 ? -0.908 2.960 15.501 1.00 95.56 86 GLU A N 1
ATOM 553 C CA . GLU A 1 86 ? -1.117 3.095 16.930 1.00 95.56 86 GLU A CA 1
ATOM 554 C C . GLU A 1 86 ? -0.954 4.558 17.331 1.00 95.56 86 GLU A C 1
ATOM 556 O O . GLU A 1 86 ? 0.009 5.222 16.951 1.00 95.56 86 GLU A O 1
ATOM 561 N N . THR A 1 87 ? -1.900 5.070 18.110 1.00 94.38 87 THR A N 1
ATOM 562 C CA . THR A 1 87 ? -1.804 6.390 18.731 1.00 94.38 87 THR A CA 1
ATOM 563 C C . THR A 1 87 ? -2.104 6.265 20.214 1.00 94.38 87 THR A C 1
ATOM 565 O O . THR A 1 87 ? -3.109 5.672 20.605 1.00 94.38 87 THR A O 1
ATOM 568 N N . ALA A 1 88 ? -1.239 6.843 21.045 1.00 94.31 88 ALA A N 1
ATOM 569 C CA . ALA A 1 88 ? -1.430 6.920 22.486 1.00 94.31 88 ALA A CA 1
ATOM 570 C C . ALA A 1 88 ? -1.325 8.380 22.940 1.00 94.31 88 ALA A C 1
ATOM 572 O O . ALA A 1 88 ? -0.290 9.019 22.753 1.00 94.31 88 ALA A O 1
ATOM 573 N N . SER A 1 89 ? -2.398 8.916 23.524 1.00 91.62 89 SER A N 1
ATOM 574 C CA . SER A 1 89 ? -2.430 10.280 24.062 1.00 91.62 89 SER A CA 1
ATOM 575 C C . SER A 1 89 ? -3.413 10.387 25.224 1.00 91.62 89 SER A C 1
ATOM 577 O O . SER A 1 89 ? -4.502 9.816 25.177 1.00 91.62 89 SER A O 1
ATOM 579 N N . GLY A 1 90 ? -3.026 11.095 26.290 1.00 89.12 90 GLY A N 1
ATOM 580 C CA . GLY A 1 90 ? -3.919 11.409 27.415 1.00 89.12 90 GLY A CA 1
ATOM 581 C C . GLY A 1 90 ? -4.568 10.194 28.095 1.00 89.12 90 GLY A C 1
ATOM 582 O O . GLY A 1 90 ? -5.685 10.304 28.586 1.00 89.12 90 GLY A O 1
ATOM 583 N N . GLY A 1 91 ? -3.911 9.029 28.088 1.00 93.69 91 GLY A N 1
ATOM 584 C CA . GLY A 1 91 ? -4.438 7.789 28.674 1.00 93.69 91 GLY A CA 1
ATOM 585 C C . GLY A 1 91 ? -5.321 6.946 27.747 1.00 93.69 91 GLY A C 1
ATOM 586 O O . GLY A 1 91 ? -5.736 5.862 28.143 1.00 93.69 91 GLY A O 1
ATOM 587 N N . THR A 1 92 ? -5.568 7.387 26.511 1.00 92.75 92 THR A N 1
ATOM 588 C CA . THR A 1 92 ? -6.281 6.595 25.498 1.00 92.75 92 THR A CA 1
ATOM 589 C C . THR A 1 92 ? -5.289 5.999 24.507 1.00 92.75 92 THR A C 1
ATOM 591 O O . THR A 1 92 ? -4.415 6.706 24.003 1.00 92.75 92 THR A O 1
ATOM 594 N N . ARG A 1 93 ? -5.438 4.701 24.221 1.00 93.69 93 ARG A N 1
ATOM 595 C CA . ARG A 1 93 ? -4.698 3.978 23.182 1.00 93.69 93 ARG A CA 1
ATOM 596 C C . ARG A 1 93 ? -5.671 3.556 22.092 1.00 93.69 93 ARG A C 1
ATOM 598 O O . ARG A 1 93 ? -6.656 2.886 22.380 1.00 93.69 93 ARG A O 1
ATOM 605 N N . VAL A 1 94 ? -5.370 3.931 20.858 1.00 95.81 94 VAL A N 1
ATOM 606 C CA . VAL A 1 94 ? -6.144 3.571 19.670 1.00 95.81 94 VAL A CA 1
ATOM 607 C C . VAL A 1 94 ? -5.231 2.798 18.732 1.00 95.81 94 VAL A C 1
ATOM 609 O O . VAL A 1 94 ? -4.111 3.235 18.467 1.00 95.81 94 VAL A O 1
ATOM 612 N N . VAL A 1 95 ? -5.711 1.659 18.237 1.00 96.56 95 VAL A N 1
ATOM 613 C CA . VAL A 1 95 ? -5.046 0.879 17.192 1.00 96.56 95 VAL A CA 1
ATOM 614 C C . VAL A 1 95 ? -6.011 0.752 16.029 1.00 96.56 95 VAL A C 1
ATOM 616 O O . VAL A 1 95 ? -7.061 0.139 16.168 1.00 96.56 95 VAL A O 1
ATOM 619 N N . ILE A 1 96 ? -5.650 1.339 14.896 1.00 96.06 96 ILE A N 1
ATOM 620 C CA . ILE A 1 96 ? -6.386 1.205 13.642 1.00 96.06 96 ILE A CA 1
ATOM 621 C C . ILE A 1 96 ? -5.621 0.210 12.787 1.00 96.06 96 ILE A C 1
ATOM 623 O O . ILE A 1 96 ? -4.434 0.409 12.525 1.00 96.06 96 ILE A O 1
ATOM 627 N N . THR A 1 97 ? -6.285 -0.851 12.346 1.00 97.50 97 THR A N 1
ATOM 628 C CA . THR A 1 97 ? -5.700 -1.827 11.422 1.00 97.50 97 THR A CA 1
ATOM 629 C C . THR A 1 97 ? -6.324 -1.673 10.050 1.00 97.50 97 THR A C 1
ATOM 631 O O . THR A 1 97 ? -7.513 -1.370 9.956 1.00 97.50 97 THR A O 1
ATOM 634 N N . GLY A 1 98 ? -5.553 -1.917 8.995 1.00 97.25 98 GLY A N 1
ATOM 635 C CA . GLY A 1 98 ? -6.090 -1.960 7.645 1.00 97.25 98 GLY A CA 1
ATOM 636 C C . GLY A 1 98 ? -5.501 -3.069 6.789 1.00 97.25 98 GLY A C 1
ATOM 637 O O . GLY A 1 98 ? -4.334 -3.432 6.937 1.00 97.25 98 GLY A O 1
ATOM 638 N N . GLU A 1 99 ? -6.309 -3.592 5.875 1.00 98.25 99 GLU A N 1
ATOM 639 C CA . GLU A 1 99 ? -5.894 -4.539 4.839 1.00 98.25 99 GLU A CA 1
ATOM 640 C C . GLU A 1 99 ? -6.430 -4.088 3.479 1.00 98.25 99 GLU A C 1
ATOM 642 O O . GLU A 1 99 ? -7.483 -3.461 3.392 1.00 98.25 99 GLU A O 1
ATOM 647 N N . GLY A 1 100 ? -5.690 -4.351 2.406 1.00 98.00 100 GLY A N 1
ATOM 648 C CA . GLY A 1 100 ? -6.044 -3.804 1.105 1.00 98.00 100 GLY A CA 1
ATOM 649 C C . GLY A 1 100 ? -5.223 -4.334 -0.057 1.00 98.00 100 GLY A C 1
ATOM 650 O O . GLY A 1 100 ? -4.346 -5.189 0.101 1.00 98.00 100 GLY A O 1
ATOM 651 N N . VAL A 1 101 ? -5.504 -3.794 -1.238 1.00 98.19 101 VAL A N 1
ATOM 652 C CA . VAL A 1 101 ? -4.769 -4.068 -2.476 1.00 98.19 101 VAL A CA 1
ATOM 653 C C . VAL A 1 101 ? -4.381 -2.747 -3.122 1.00 98.19 101 VAL A C 1
ATOM 655 O O . VAL A 1 101 ? -5.162 -1.799 -3.133 1.00 98.19 101 VAL A O 1
ATOM 658 N N . PHE A 1 102 ? -3.172 -2.691 -3.668 1.00 97.50 102 PHE A N 1
ATOM 659 C CA . PHE A 1 102 ? -2.659 -1.549 -4.409 1.00 97.50 102 PHE A CA 1
ATOM 660 C C . PHE A 1 102 ? -2.281 -1.967 -5.828 1.00 97.50 102 PHE A C 1
ATOM 662 O O . PHE A 1 102 ? -1.539 -2.931 -6.004 1.00 97.50 102 PHE A O 1
ATOM 669 N N . ASP A 1 103 ? -2.777 -1.240 -6.824 1.00 97.12 103 ASP A N 1
ATOM 670 C CA . ASP A 1 103 ? -2.403 -1.358 -8.229 1.00 97.12 103 ASP A CA 1
ATOM 671 C C . ASP A 1 103 ? -1.282 -0.357 -8.541 1.00 97.12 103 ASP A C 1
ATOM 673 O O . ASP A 1 103 ? -1.467 0.863 -8.520 1.00 97.12 103 ASP A O 1
ATOM 677 N N . HIS A 1 104 ? -0.095 -0.886 -8.826 1.00 95.38 104 HIS A N 1
ATOM 678 C CA . HIS A 1 104 ? 1.098 -0.112 -9.146 1.00 95.38 104 HIS A CA 1
ATOM 679 C C . HIS A 1 104 ? 1.048 0.523 -10.537 1.00 95.38 104 HIS A C 1
ATOM 681 O O . HIS A 1 104 ? 1.687 1.552 -10.743 1.00 95.38 104 HIS A O 1
ATOM 687 N N . GLY A 1 105 ? 0.314 -0.069 -11.482 1.00 93.88 105 GLY A N 1
ATOM 688 C CA . GLY A 1 105 ? 0.152 0.468 -12.832 1.00 93.88 105 GLY A CA 1
ATOM 689 C C . GLY A 1 105 ? -0.845 1.625 -12.873 1.00 93.88 105 GLY A C 1
ATOM 690 O O . GLY A 1 105 ? -0.598 2.630 -13.538 1.00 93.88 105 GLY A O 1
ATOM 691 N N . ALA A 1 106 ? -1.947 1.506 -12.132 1.00 94.75 106 ALA A N 1
ATOM 692 C CA . ALA A 1 106 ? -2.969 2.546 -12.029 1.00 94.75 106 ALA A CA 1
ATOM 693 C C . ALA A 1 106 ? -2.673 3.594 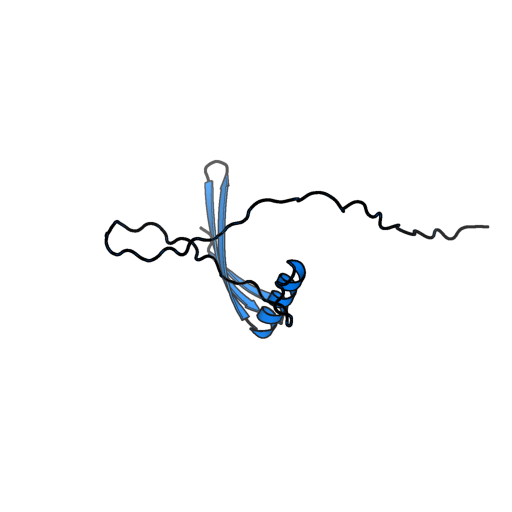-10.937 1.00 94.75 106 ALA A C 1
ATOM 695 O O . ALA A 1 106 ? -3.277 4.666 -10.935 1.00 94.75 106 ALA A O 1
ATOM 696 N N . GLY A 1 107 ? -1.750 3.307 -10.013 1.00 94.81 107 GLY A N 1
ATOM 697 C CA . GLY A 1 107 ? -1.393 4.201 -8.908 1.00 94.81 107 GLY A CA 1
ATOM 698 C C . GLY A 1 107 ? -2.516 4.380 -7.881 1.00 94.81 107 GLY A C 1
ATOM 699 O O . GLY A 1 107 ? -2.566 5.402 -7.198 1.00 94.81 107 GLY A O 1
ATOM 700 N N . VAL A 1 108 ? -3.430 3.411 -7.790 1.00 97.00 108 VAL A N 1
ATOM 701 C CA . VAL A 1 108 ? -4.612 3.449 -6.919 1.00 97.00 108 VAL A CA 1
ATOM 702 C C . VAL A 1 108 ? -4.757 2.141 -6.156 1.00 97.00 108 VAL A C 1
ATOM 704 O O . VAL A 1 108 ? -4.288 1.093 -6.587 1.00 97.00 108 VAL A O 1
ATOM 707 N N . GLY A 1 109 ? -5.425 2.190 -5.011 1.00 96.38 109 GLY A N 1
ATOM 708 C CA . GLY A 1 109 ? -5.703 1.012 -4.205 1.00 96.38 109 GLY A CA 1
ATOM 709 C C . GLY A 1 109 ? -6.894 1.230 -3.290 1.00 96.38 109 GLY A C 1
ATOM 710 O O . GLY A 1 109 ? -7.369 2.354 -3.126 1.00 96.38 109 GLY A O 1
ATOM 711 N N . GLU A 1 110 ? -7.347 0.145 -2.684 1.00 97.50 110 GLU A N 1
ATOM 712 C CA . GLU A 1 110 ? -8.423 0.136 -1.700 1.00 97.50 110 GLU A CA 1
ATOM 713 C C . GLU A 1 110 ? -7.889 -0.420 -0.380 1.00 97.50 110 GLU A C 1
ATOM 715 O O . GLU A 1 110 ? -7.096 -1.365 -0.377 1.00 97.50 110 GLU A O 1
ATOM 720 N N . LEU A 1 111 ? -8.297 0.195 0.731 1.00 97.31 111 LEU A N 1
ATOM 721 C CA . LEU A 1 111 ? -7.877 -0.164 2.081 1.00 97.31 111 LEU A CA 1
ATOM 722 C C . LEU A 1 111 ? -9.107 -0.210 2.991 1.00 97.31 111 LEU A C 1
ATOM 724 O O . LEU A 1 111 ? -9.735 0.818 3.242 1.00 97.31 111 LEU A O 1
ATOM 728 N N . GLU A 1 112 ? -9.422 -1.394 3.504 1.00 98.00 112 GLU A N 1
ATOM 729 C CA . GLU A 1 112 ? -10.452 -1.594 4.517 1.00 98.00 112 GLU A CA 1
ATOM 730 C C . GLU A 1 112 ? -9.856 -1.323 5.897 1.00 98.00 112 GLU A C 1
ATOM 732 O O . GLU A 1 112 ? -8.776 -1.821 6.212 1.00 98.00 112 GLU A O 1
ATOM 737 N N . LEU A 1 113 ? -10.543 -0.523 6.716 1.00 98.12 113 LEU A N 1
ATOM 738 C CA . LEU A 1 113 ? -10.082 -0.128 8.046 1.00 98.12 113 LEU A CA 1
ATOM 739 C C . LEU A 1 113 ? -10.973 -0.732 9.130 1.00 98.12 113 LEU A C 1
ATOM 741 O O . LEU A 1 113 ? -12.192 -0.585 9.099 1.00 98.12 113 LEU A O 1
ATOM 745 N N . THR A 1 114 ? -10.352 -1.335 10.140 1.00 97.75 114 THR A N 1
ATOM 746 C CA . THR A 1 114 ? -11.007 -1.697 11.401 1.00 97.75 114 THR A CA 1
ATOM 747 C C . THR A 1 114 ? -10.608 -0.685 12.466 1.00 97.75 114 THR A C 1
ATOM 749 O O . THR A 1 114 ? -9.419 -0.480 12.729 1.00 97.75 114 THR A O 1
ATOM 752 N N . VAL A 1 115 ? -11.610 -0.048 13.068 1.00 94.25 115 VAL A N 1
ATOM 753 C CA . VAL A 1 115 ? -11.445 0.900 14.174 1.00 94.25 115 VAL A CA 1
ATOM 754 C C . VAL A 1 115 ? -11.946 0.270 15.482 1.00 94.25 115 VAL A C 1
ATOM 756 O O . VAL A 1 115 ? -12.899 -0.512 15.428 1.00 94.25 115 VAL A O 1
ATOM 759 N N . PRO A 1 116 ? -11.286 0.547 16.621 1.00 89.25 116 PRO A N 1
ATOM 760 C CA . PRO A 1 116 ? -11.627 -0.026 17.922 1.00 89.25 116 PRO A CA 1
ATOM 761 C C . PRO A 1 116 ? -12.836 0.644 18.584 1.00 89.25 116 PRO A C 1
ATOM 763 O O . PRO A 1 116 ? -13.134 1.816 18.253 1.00 89.25 116 PRO A O 1
#

pLDDT: mean 73.26, std 22.7, range [33.09, 98.25]